Protein AF-A0A947URH0-F1 (afdb_monomer_lite)

Structure (mmCIF, N/CA/C/O backbone):
data_AF-A0A947URH0-F1
#
_entry.id   AF-A0A947URH0-F1
#
loop_
_atom_site.group_PDB
_atom_site.id
_atom_site.type_symbol
_atom_site.label_atom_id
_atom_site.label_alt_id
_atom_site.label_comp_id
_atom_site.label_asym_id
_atom_site.label_entity_id
_atom_site.label_seq_id
_atom_site.pdbx_PDB_ins_code
_atom_site.Cartn_x
_atom_site.Cartn_y
_atom_site.Cartn_z
_atom_site.occupancy
_atom_site.B_iso_or_equiv
_atom_site.auth_seq_id
_atom_site.auth_comp_id
_atom_site.auth_asym_id
_atom_site.auth_atom_id
_atom_site.pdbx_PDB_model_num
ATOM 1 N N . MET A 1 1 ? 21.362 -8.700 -25.837 1.00 48.41 1 MET A N 1
ATOM 2 C CA . MET A 1 1 ? 20.694 -8.379 -24.555 1.00 48.41 1 MET A CA 1
ATOM 3 C C . MET A 1 1 ? 19.307 -7.852 -24.876 1.00 48.41 1 MET A C 1
ATOM 5 O O . MET A 1 1 ? 19.214 -6.905 -25.640 1.00 48.41 1 MET A O 1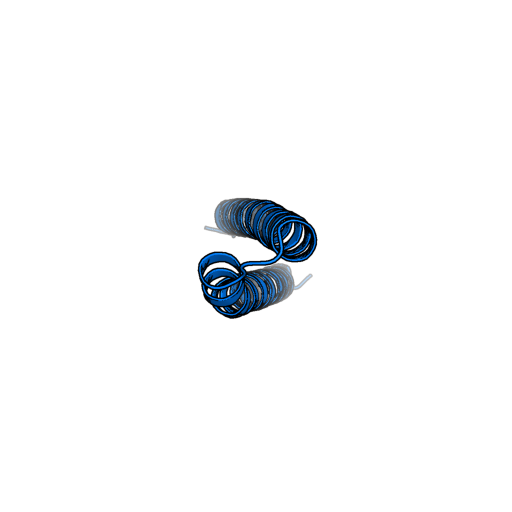
ATOM 9 N N . ASN A 1 2 ? 18.252 -8.498 -24.374 1.00 58.84 2 ASN A N 1
ATOM 10 C CA . ASN A 1 2 ? 16.857 -8.151 -24.674 1.00 58.84 2 ASN A CA 1
ATOM 11 C C . ASN A 1 2 ? 16.362 -7.105 -23.654 1.00 58.84 2 ASN A C 1
ATOM 13 O O . ASN A 1 2 ? 15.622 -7.423 -22.719 1.00 58.84 2 ASN A O 1
ATOM 17 N N . LEU A 1 3 ? 16.913 -5.889 -23.759 1.00 61.62 3 LEU A N 1
ATOM 18 C CA . LEU A 1 3 ? 16.677 -4.784 -22.819 1.00 61.62 3 LEU A CA 1
ATOM 19 C C . LEU A 1 3 ? 15.188 -4.415 -22.752 1.00 61.62 3 LEU A C 1
ATOM 21 O O . LEU A 1 3 ? 14.664 -4.208 -21.664 1.00 61.62 3 LEU A O 1
ATOM 25 N N . ASP A 1 4 ? 14.503 -4.481 -23.890 1.00 72.31 4 ASP A N 1
ATOM 26 C CA . ASP A 1 4 ? 13.076 -4.194 -24.045 1.00 72.31 4 ASP A CA 1
ATOM 27 C C . ASP A 1 4 ? 12.169 -5.174 -23.269 1.00 72.31 4 ASP A C 1
ATOM 29 O O . ASP A 1 4 ? 11.314 -4.783 -22.473 1.00 72.31 4 ASP A O 1
ATOM 33 N N . ALA A 1 5 ? 12.444 -6.480 -23.366 1.00 80.44 5 ALA A N 1
ATOM 34 C CA . ALA A 1 5 ? 11.695 -7.499 -22.625 1.00 80.44 5 ALA A CA 1
ATOM 35 C C . ALA A 1 5 ? 11.934 -7.435 -21.104 1.00 80.44 5 ALA A C 1
ATOM 37 O O . ALA A 1 5 ? 11.068 -7.813 -20.311 1.00 80.44 5 ALA A O 1
ATOM 38 N N . THR A 1 6 ? 13.121 -6.985 -20.685 1.00 84.44 6 THR A N 1
ATOM 39 C CA . THR A 1 6 ? 13.444 -6.796 -19.262 1.00 84.44 6 THR A CA 1
ATOM 40 C C . THR A 1 6 ? 12.750 -5.557 -18.706 1.00 84.44 6 THR A C 1
ATOM 42 O O . THR A 1 6 ? 12.155 -5.632 -17.634 1.00 84.44 6 THR A O 1
ATOM 45 N N . HIS A 1 7 ? 12.778 -4.455 -19.458 1.00 84.50 7 HIS A N 1
ATOM 46 C CA . HIS A 1 7 ? 12.125 -3.193 -19.115 1.00 84.50 7 HIS A CA 1
ATOM 47 C C . HIS A 1 7 ? 10.606 -3.357 -19.010 1.00 84.50 7 HIS A C 1
ATOM 49 O O . HIS A 1 7 ? 10.036 -3.064 -17.962 1.00 84.50 7 HIS A O 1
ATOM 55 N N . THR A 1 8 ? 9.980 -3.984 -20.012 1.00 87.00 8 THR A N 1
ATOM 56 C CA . THR A 1 8 ? 8.543 -4.306 -20.001 1.00 87.00 8 THR A CA 1
ATOM 57 C C . THR A 1 8 ? 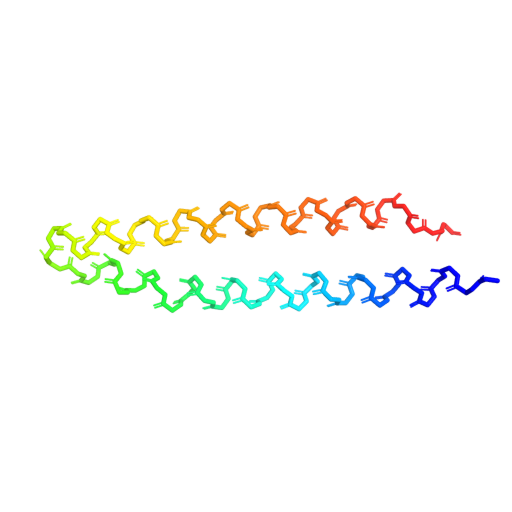8.154 -5.166 -18.795 1.00 87.00 8 THR A C 1
ATOM 59 O O . THR A 1 8 ? 7.154 -4.907 -18.128 1.00 87.00 8 THR A O 1
ATOM 62 N N . ARG A 1 9 ? 8.949 -6.196 -18.468 1.00 90.50 9 ARG A N 1
ATOM 63 C CA . ARG A 1 9 ? 8.663 -7.067 -17.316 1.00 90.50 9 ARG A CA 1
ATOM 64 C C . ARG A 1 9 ? 8.744 -6.312 -15.993 1.00 90.50 9 ARG A C 1
ATOM 66 O O . ARG A 1 9 ? 7.937 -6.570 -15.103 1.00 90.50 9 ARG A O 1
ATOM 73 N N . GLU A 1 10 ? 9.729 -5.434 -15.848 1.00 90.94 10 GLU A N 1
ATOM 74 C CA . GLU A 1 10 ? 9.880 -4.635 -14.636 1.00 90.94 10 GLU A CA 1
ATOM 75 C C . GLU A 1 10 ? 8.748 -3.617 -14.496 1.00 90.94 10 GLU A C 1
ATOM 77 O O . GLU A 1 10 ? 8.188 -3.469 -13.411 1.00 90.94 10 GLU A O 1
ATOM 82 N N . TRP A 1 11 ? 8.331 -3.008 -15.606 1.00 92.19 11 TRP A N 1
ATOM 83 C CA . TRP A 1 11 ? 7.187 -2.107 -15.636 1.00 92.19 11 TRP A CA 1
ATOM 84 C C . TRP A 1 11 ? 5.903 -2.806 -15.176 1.00 92.19 11 TRP A C 1
ATOM 86 O O . TRP A 1 11 ? 5.252 -2.335 -14.245 1.00 92.19 11 TRP A O 1
ATOM 96 N N . LEU A 1 12 ? 5.604 -3.990 -15.724 1.00 93.25 12 LEU A N 1
ATOM 97 C CA . LEU A 1 12 ? 4.440 -4.787 -15.317 1.00 93.25 12 LEU A CA 1
ATOM 98 C C . LEU A 1 12 ? 4.481 -5.178 -13.833 1.00 93.25 12 LEU A C 1
ATOM 100 O O . LEU A 1 12 ? 3.451 -5.181 -13.163 1.00 93.25 12 LEU A O 1
ATOM 104 N N . ARG A 1 13 ? 5.664 -5.499 -13.293 1.00 94.69 13 ARG A N 1
ATOM 105 C CA . ARG A 1 13 ? 5.816 -5.815 -11.863 1.00 94.69 13 ARG A CA 1
ATOM 106 C C . ARG A 1 13 ? 5.539 -4.614 -10.973 1.00 94.69 13 ARG A C 1
ATOM 108 O O . ARG A 1 13 ? 4.872 -4.766 -9.952 1.00 94.69 13 ARG A O 1
ATOM 115 N N . LEU A 1 14 ? 6.073 -3.448 -11.330 1.00 94.56 14 LEU A N 1
ATOM 116 C CA . LEU A 1 14 ? 5.842 -2.218 -10.580 1.00 94.56 14 LEU A CA 1
ATOM 117 C C . LEU A 1 14 ? 4.373 -1.799 -10.651 1.00 94.56 14 LEU A C 1
ATOM 119 O O . LEU A 1 14 ? 3.818 -1.407 -9.627 1.00 94.56 14 LEU A O 1
ATOM 123 N N . GLN A 1 15 ? 3.733 -1.950 -11.813 1.00 94.81 15 GLN A N 1
ATOM 124 C CA . GLN A 1 15 ? 2.308 -1.677 -11.973 1.00 94.81 15 GLN A CA 1
ATOM 125 C C . GLN A 1 15 ? 1.461 -2.607 -11.099 1.00 94.81 15 GLN A C 1
ATOM 127 O O . GLN A 1 15 ? 0.676 -2.119 -10.293 1.00 94.81 15 GLN A O 1
ATOM 132 N N . ALA A 1 16 ? 1.674 -3.923 -11.173 1.00 96.44 16 ALA A N 1
ATOM 133 C CA . ALA A 1 16 ? 0.932 -4.878 -10.348 1.00 96.44 16 ALA A CA 1
ATOM 134 C C . ALA A 1 16 ? 1.127 -4.618 -8.842 1.00 96.44 16 ALA A C 1
ATOM 136 O O . ALA A 1 16 ? 0.214 -4.795 -8.039 1.00 96.44 16 ALA A O 1
ATOM 137 N N . ARG A 1 17 ? 2.325 -4.175 -8.439 1.00 96.50 17 ARG A N 1
ATOM 138 C CA . ARG A 1 17 ? 2.603 -3.803 -7.048 1.00 96.50 17 ARG A CA 1
ATOM 139 C C . ARG A 1 17 ? 1.877 -2.524 -6.630 1.00 96.50 17 ARG A C 1
ATOM 141 O O . ARG A 1 17 ? 1.399 -2.460 -5.502 1.00 96.50 17 ARG A O 1
ATOM 148 N N . LEU A 1 18 ? 1.822 -1.521 -7.505 1.00 97.50 18 LEU A N 1
ATOM 149 C CA . LEU A 1 18 ? 1.065 -0.293 -7.272 1.00 97.50 18 LEU A CA 1
ATOM 150 C C . LEU A 1 18 ? -0.426 -0.604 -7.096 1.00 97.50 18 LEU A C 1
ATOM 152 O O . LEU A 1 18 ? -1.001 -0.194 -6.093 1.00 97.50 18 LEU A O 1
ATOM 156 N N . GLU A 1 19 ? -1.006 -1.385 -8.010 1.00 97.88 19 GLU A N 1
ATOM 157 C CA . GLU A 1 19 ? -2.408 -1.821 -7.945 1.00 97.88 19 GLU A CA 1
ATOM 158 C C . GLU A 1 19 ? -2.700 -2.543 -6.622 1.00 97.88 19 GLU A C 1
ATOM 160 O O . GLU A 1 19 ? -3.634 -2.177 -5.914 1.00 97.8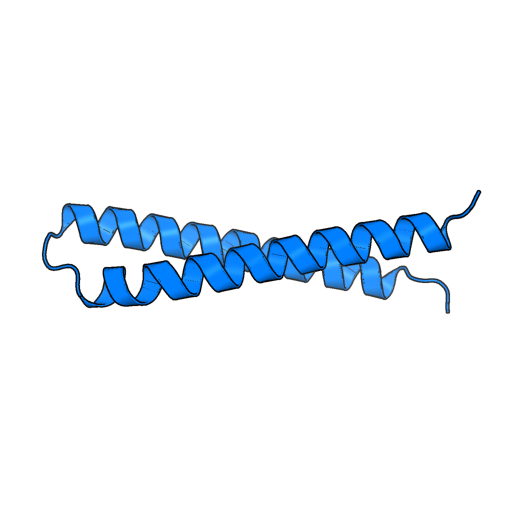8 19 GLU A O 1
ATOM 165 N N . ALA A 1 20 ? -1.837 -3.476 -6.206 1.00 97.75 20 ALA A N 1
ATOM 166 C CA . ALA A 1 20 ? -1.999 -4.180 -4.934 1.00 97.75 20 ALA A CA 1
ATOM 167 C C . ALA A 1 20 ? -1.977 -3.245 -3.708 1.00 97.75 20 ALA A C 1
ATOM 169 O O . ALA A 1 20 ? -2.712 -3.468 -2.745 1.00 97.75 20 ALA A O 1
ATOM 170 N N . PHE A 1 21 ? -1.144 -2.197 -3.710 1.00 98.19 21 PHE A N 1
ATOM 171 C CA . PHE A 1 21 ? -1.137 -1.215 -2.622 1.00 98.19 21 PHE A CA 1
ATOM 172 C C . PHE A 1 21 ? -2.381 -0.320 -2.633 1.00 98.19 21 PHE A C 1
ATOM 174 O O . PHE A 1 21 ? -2.907 -0.011 -1.563 1.00 98.19 21 PHE A O 1
ATOM 181 N N . GLU A 1 22 ? -2.861 0.082 -3.811 1.00 98.12 22 GLU A N 1
ATOM 182 C CA . GLU A 1 22 ? -4.092 0.864 -3.959 1.00 98.12 22 GLU A CA 1
ATOM 183 C C . GLU A 1 22 ? -5.321 0.063 -3.504 1.00 98.12 22 GLU A C 1
ATOM 185 O O . GLU A 1 22 ? -6.137 0.577 -2.736 1.00 98.12 22 GLU A O 1
ATOM 190 N N . GLU A 1 23 ? -5.410 -1.215 -3.882 1.00 98.19 23 GLU A N 1
ATOM 191 C CA . GLU A 1 23 ? -6.447 -2.138 -3.408 1.00 98.19 23 GLU A CA 1
ATOM 192 C C . GLU A 1 23 ? -6.397 -2.308 -1.887 1.00 98.19 23 GLU A C 1
ATOM 194 O O . GLU A 1 23 ? -7.420 -2.202 -1.208 1.00 98.19 23 GLU A O 1
ATOM 199 N N . LEU A 1 24 ? -5.203 -2.519 -1.327 1.00 97.31 24 LEU A N 1
ATOM 200 C CA . LEU A 1 24 ? -5.038 -2.676 0.115 1.00 97.31 24 LEU A CA 1
ATOM 201 C C . LEU A 1 24 ? -5.450 -1.408 0.873 1.00 97.31 24 LEU A C 1
ATOM 203 O O . LEU A 1 24 ? -6.115 -1.490 1.907 1.00 97.31 24 LEU A O 1
ATOM 207 N N . LYS A 1 25 ? -5.107 -0.229 0.346 1.00 97.62 25 LYS A N 1
ATOM 208 C CA . LYS A 1 25 ? -5.529 1.054 0.913 1.00 97.62 25 LYS A CA 1
ATOM 209 C C . LYS A 1 25 ? -7.053 1.198 0.892 1.00 97.62 25 LYS A C 1
ATOM 211 O O . LYS A 1 25 ? -7.630 1.573 1.912 1.00 97.62 25 LYS A O 1
ATOM 216 N N . ALA A 1 26 ? -7.701 0.835 -0.214 1.00 97.56 26 ALA A N 1
ATOM 217 C CA . ALA A 1 26 ? -9.158 0.877 -0.340 1.00 97.56 26 ALA A CA 1
ATOM 218 C C . ALA A 1 26 ? -9.883 -0.048 0.659 1.00 97.56 26 ALA A C 1
ATOM 220 O O . ALA A 1 26 ? -11.022 0.229 1.031 1.00 97.56 26 ALA A O 1
ATOM 221 N N . VAL A 1 27 ? -9.231 -1.119 1.130 1.00 96.81 27 VAL A N 1
ATOM 222 C CA . VAL A 1 27 ? -9.756 -1.986 2.201 1.00 96.81 27 VAL A CA 1
ATOM 223 C C . VAL A 1 27 ? -9.634 -1.331 3.580 1.00 96.81 27 VAL A C 1
ATOM 225 O O . VAL A 1 27 ? -10.558 -1.432 4.386 1.00 96.81 27 VAL A O 1
ATOM 228 N N . PHE A 1 28 ? -8.516 -0.659 3.870 1.00 94.94 28 PHE A N 1
ATOM 229 C CA . PHE A 1 28 ? -8.252 -0.095 5.199 1.00 94.94 28 PHE A CA 1
ATOM 230 C C . PHE A 1 28 ? -8.896 1.272 5.450 1.00 94.94 28 PHE A C 1
ATOM 232 O O . PHE A 1 28 ? -9.238 1.569 6.595 1.00 94.94 28 PHE A O 1
ATOM 239 N N . GLU A 1 29 ? -9.075 2.108 4.425 1.00 95.25 29 GLU A N 1
ATOM 240 C CA . GLU A 1 29 ? -9.683 3.437 4.590 1.00 95.25 29 GLU A CA 1
ATOM 241 C C . GLU A 1 29 ? -11.086 3.394 5.229 1.00 95.25 29 GLU A C 1
ATOM 243 O O . GLU A 1 29 ? -11.309 4.149 6.179 1.00 95.25 29 GLU A O 1
ATOM 248 N N . PRO A 1 30 ? -12.014 2.505 4.816 1.00 97.25 30 PRO A N 1
ATOM 249 C CA . PRO A 1 30 ? -13.312 2.375 5.478 1.00 97.25 30 PRO A CA 1
ATOM 250 C C . PRO A 1 30 ? -13.187 1.989 6.955 1.00 97.25 30 PRO A C 1
ATOM 252 O O . PRO A 1 30 ? -13.847 2.581 7.806 1.00 97.25 30 PRO A O 1
ATOM 255 N N . TRP A 1 31 ? -12.290 1.052 7.282 1.00 96.00 31 TRP A N 1
ATOM 256 C CA . TRP A 1 31 ? -12.083 0.609 8.664 1.00 96.00 31 TRP A CA 1
ATOM 257 C C . TRP A 1 31 ? -11.570 1.758 9.534 1.00 96.00 31 TRP A C 1
ATOM 259 O O . TRP A 1 31 ? -12.029 1.934 10.657 1.00 96.00 31 TRP A O 1
ATOM 269 N N . LEU A 1 32 ? -10.673 2.593 9.000 1.00 95.19 32 LEU A N 1
ATOM 270 C CA . LEU A 1 32 ? -10.183 3.785 9.690 1.00 95.19 32 LEU A CA 1
ATOM 271 C C . LEU A 1 32 ?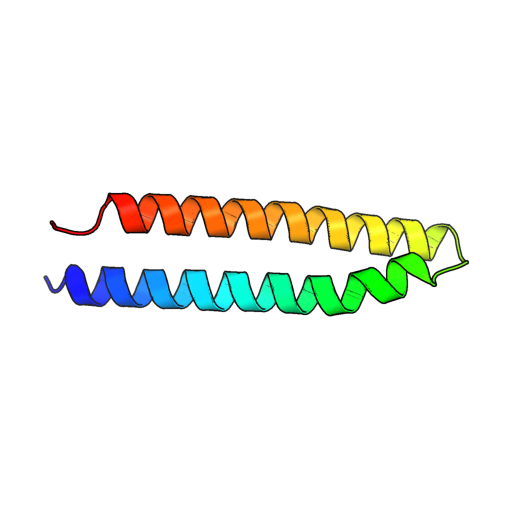 -11.294 4.816 9.955 1.00 95.19 32 LEU A C 1
ATOM 273 O O . LEU A 1 32 ? -11.266 5.492 10.986 1.00 95.19 32 LEU A O 1
ATOM 277 N N . MET A 1 33 ? -12.249 4.965 9.032 1.00 94.75 33 MET A N 1
ATOM 278 C CA . MET A 1 33 ? -13.377 5.893 9.190 1.00 94.75 33 MET A CA 1
ATOM 279 C C . MET A 1 33 ? -14.399 5.413 10.227 1.00 94.75 33 MET A C 1
ATOM 281 O O . MET A 1 33 ? -15.028 6.241 10.887 1.00 94.75 33 MET A O 1
ATOM 285 N N . GLU A 1 34 ? -14.560 4.098 10.368 1.00 96.69 34 GLU A N 1
ATOM 286 C CA . GLU A 1 34 ? -15.542 3.477 11.261 1.00 96.69 34 GLU A CA 1
ATOM 287 C C . GLU A 1 34 ? -14.986 3.153 12.660 1.00 96.69 34 GLU A C 1
ATOM 289 O O . GLU A 1 34 ? -15.765 3.005 13.606 1.00 96.69 34 GLU A O 1
ATOM 294 N N . GLU A 1 35 ? -13.661 3.071 12.819 1.00 96.50 35 GLU A N 1
ATOM 295 C CA . GLU A 1 35 ? -13.024 2.695 14.083 1.00 96.50 35 GLU A CA 1
ATOM 296 C C . GLU A 1 35 ? -13.239 3.743 15.188 1.00 96.50 35 GLU A C 1
ATOM 298 O O . GLU A 1 35 ? -12.988 4.945 15.036 1.00 96.50 35 GLU A O 1
ATOM 303 N N . ARG A 1 36 ? -13.695 3.261 16.345 1.00 95.25 36 ARG A N 1
ATOM 304 C CA . ARG A 1 36 ? -14.044 4.070 17.518 1.00 95.25 36 ARG A CA 1
ATOM 305 C C . ARG A 1 36 ? -12.995 3.982 18.615 1.00 95.25 36 ARG A C 1
ATOM 307 O O . ARG A 1 36 ? -12.910 4.902 19.429 1.00 95.25 36 ARG A O 1
ATOM 314 N N . ASP A 1 37 ? -12.232 2.895 18.658 1.00 98.00 37 ASP A N 1
ATOM 315 C CA . ASP A 1 37 ? -11.109 2.754 19.567 1.00 98.00 37 ASP A CA 1
ATOM 316 C C . ASP A 1 37 ? -9.934 3.622 19.102 1.00 98.00 37 ASP A C 1
ATOM 318 O O . ASP A 1 37 ? -9.481 3.548 17.960 1.00 98.00 37 ASP A O 1
ATOM 322 N N . ALA A 1 38 ? -9.428 4.469 20.000 1.00 96.12 38 ALA A N 1
ATOM 323 C CA . ALA A 1 38 ? -8.382 5.428 19.660 1.00 96.12 38 ALA A CA 1
ATOM 324 C C . ALA A 1 38 ? -7.066 4.745 19.253 1.00 96.12 38 ALA A C 1
ATOM 326 O O . ALA A 1 38 ? -6.391 5.226 18.345 1.00 96.12 38 ALA A O 1
ATOM 327 N N . SER A 1 39 ? -6.721 3.623 19.892 1.00 96.94 39 SER A N 1
ATOM 328 C CA . SER A 1 39 ? -5.470 2.910 19.622 1.00 96.94 39 SER A CA 1
ATOM 329 C C . SER A 1 39 ? -5.529 2.129 18.309 1.00 96.94 39 SER A C 1
ATOM 331 O O . SER A 1 39 ? -4.588 2.173 17.517 1.00 96.94 39 SER A O 1
ATOM 333 N N . ALA A 1 40 ? -6.665 1.490 18.022 1.00 96.69 40 ALA A N 1
ATOM 334 C CA . ALA A 1 40 ? -6.910 0.837 16.743 1.00 96.69 40 ALA A CA 1
ATOM 335 C C . ALA A 1 40 ? -6.951 1.859 15.599 1.00 96.69 40 ALA A C 1
ATOM 337 O O . ALA A 1 40 ? -6.359 1.633 14.543 1.00 96.69 40 ALA A O 1
ATOM 338 N N . ARG A 1 41 ? -7.562 3.028 15.827 1.00 97.25 41 ARG A N 1
ATOM 339 C CA . ARG A 1 41 ? -7.584 4.123 14.854 1.00 97.25 41 ARG A CA 1
ATOM 340 C C . ARG A 1 41 ? -6.184 4.655 14.553 1.00 97.25 41 ARG A C 1
ATOM 342 O O . ARG A 1 41 ? -5.869 4.895 13.392 1.00 97.25 41 ARG A O 1
ATOM 349 N N . GLU A 1 42 ? -5.339 4.826 15.568 1.00 97.56 42 GLU A N 1
ATOM 350 C CA . GLU A 1 42 ? -3.941 5.229 15.379 1.00 97.56 42 GLU A CA 1
ATOM 351 C C . GLU A 1 42 ? -3.161 4.179 14.574 1.00 97.56 42 GLU A C 1
ATOM 353 O O . GLU A 1 42 ? -2.466 4.520 13.615 1.00 97.56 42 GLU A O 1
ATOM 358 N N . ALA A 1 43 ? -3.336 2.893 14.892 1.00 97.25 43 ALA A N 1
ATOM 359 C CA . ALA A 1 43 ? -2.712 1.806 14.145 1.00 97.25 43 ALA A CA 1
ATOM 360 C C . ALA A 1 43 ? -3.146 1.795 12.668 1.00 97.25 43 ALA A C 1
ATOM 362 O O . ALA A 1 43 ? -2.297 1.737 11.778 1.00 97.25 43 ALA A O 1
ATOM 363 N N . LEU A 1 44 ? -4.449 1.917 12.395 1.00 97.06 44 LEU A N 1
ATOM 364 C CA . LEU A 1 44 ? -4.990 2.002 11.035 1.00 97.06 44 LEU A CA 1
ATOM 365 C C . LEU A 1 44 ? -4.499 3.256 10.302 1.00 97.06 44 LEU A C 1
ATOM 367 O O . LEU A 1 44 ? -4.148 3.182 9.126 1.00 97.06 44 LEU A O 1
ATOM 371 N N . SER A 1 45 ? -4.405 4.393 10.995 1.00 97.56 45 SER A N 1
ATOM 372 C CA . SER A 1 45 ? -3.867 5.632 10.428 1.00 97.56 45 SER A CA 1
ATOM 373 C C . SER A 1 45 ? -2.411 5.463 9.998 1.00 97.56 45 SER A C 1
ATOM 375 O O . SER A 1 45 ? -2.034 5.926 8.923 1.00 97.56 45 SER A O 1
ATOM 377 N N . ASN A 1 46 ? -1.596 4.777 10.803 1.00 98.00 46 ASN A N 1
ATOM 378 C CA . ASN A 1 46 ? -0.207 4.481 10.454 1.00 98.00 46 ASN A CA 1
ATOM 379 C C . ASN A 1 46 ? -0.120 3.551 9.239 1.00 98.00 46 ASN A C 1
ATOM 381 O O . ASN A 1 46 ? 0.689 3.787 8.345 1.00 98.00 46 ASN A O 1
ATOM 385 N N . VAL A 1 47 ? -0.979 2.528 9.165 1.00 97.56 47 VAL A N 1
ATOM 386 C CA . VAL A 1 47 ? -1.056 1.641 7.994 1.00 97.56 47 VAL A CA 1
ATOM 387 C C . VAL A 1 47 ? -1.381 2.438 6.729 1.00 97.5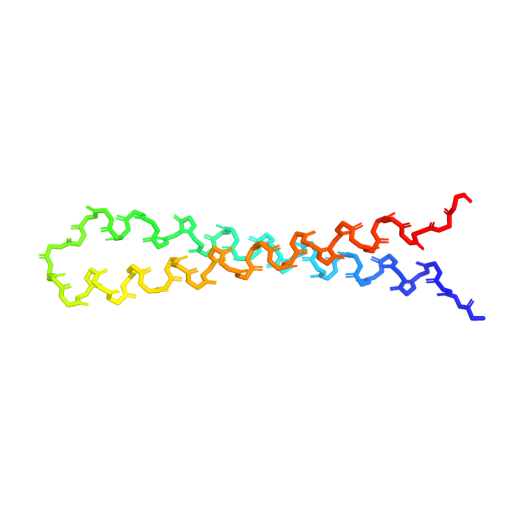6 47 VAL A C 1
ATOM 389 O O . VAL A 1 47 ? -0.639 2.340 5.754 1.00 97.56 47 VAL A O 1
ATOM 392 N N . VAL A 1 48 ? -2.429 3.269 6.746 1.00 97.62 48 VAL A N 1
ATOM 393 C CA . VAL A 1 48 ? -2.814 4.095 5.587 1.00 97.62 48 VAL A CA 1
ATOM 394 C C . VAL A 1 48 ? -1.692 5.062 5.196 1.00 97.62 48 VAL A C 1
ATOM 396 O O . VAL A 1 48 ? -1.356 5.153 4.017 1.00 97.62 48 VAL A O 1
ATOM 399 N N . PHE A 1 49 ? -1.040 5.706 6.169 1.00 98.06 49 PHE A N 1
ATOM 400 C CA . PHE A 1 49 ? 0.105 6.585 5.917 1.00 98.06 49 PHE A CA 1
ATOM 401 C C . PHE A 1 49 ? 1.266 5.861 5.215 1.00 98.06 49 PHE A C 1
ATOM 403 O O . PHE A 1 49 ? 1.855 6.385 4.266 1.00 98.06 49 PHE A O 1
ATOM 410 N N . HIS A 1 50 ? 1.595 4.641 5.647 1.00 98.12 50 HIS A N 1
ATOM 411 C CA . HIS A 1 50 ? 2.635 3.842 5.000 1.00 98.12 50 HIS A CA 1
ATOM 412 C C . HIS A 1 50 ? 2.236 3.396 3.589 1.00 98.12 50 HIS A C 1
ATOM 414 O O . HIS A 1 50 ? 3.077 3.423 2.690 1.00 98.12 50 HIS A O 1
ATOM 420 N N . LEU A 1 51 ? 0.968 3.037 3.372 1.00 98.00 51 LEU A N 1
ATOM 421 C CA . LEU A 1 51 ? 0.462 2.704 2.040 1.00 98.00 51 LEU A CA 1
ATOM 422 C C . LEU A 1 51 ? 0.564 3.901 1.090 1.00 98.00 51 LEU A C 1
ATOM 424 O O . LEU A 1 51 ? 1.024 3.733 -0.036 1.00 98.00 51 LEU A O 1
ATOM 428 N N . ASP A 1 52 ? 0.234 5.110 1.548 1.00 98.31 52 ASP A N 1
ATOM 429 C CA . ASP A 1 52 ? 0.391 6.334 0.754 1.00 98.31 52 ASP A CA 1
ATOM 430 C C . ASP A 1 52 ? 1.843 6.584 0.336 1.00 98.31 52 ASP A C 1
ATOM 432 O O . ASP A 1 52 ? 2.117 6.919 -0.822 1.00 98.31 52 ASP A O 1
ATOM 436 N N . ALA A 1 53 ? 2.786 6.385 1.258 1.00 98.25 53 ALA A N 1
ATOM 437 C CA . ALA A 1 53 ? 4.208 6.527 0.967 1.00 98.25 53 ALA A CA 1
ATOM 438 C C . ALA A 1 53 ? 4.688 5.499 -0.074 1.00 98.25 53 ALA A C 1
ATOM 440 O O . ALA A 1 53 ? 5.404 5.860 -1.013 1.00 98.25 53 ALA A O 1
ATOM 441 N N . GLU A 1 54 ? 4.267 4.238 0.055 1.00 98.06 54 GLU A N 1
ATOM 442 C CA . GLU A 1 54 ? 4.614 3.176 -0.893 1.00 98.06 54 GLU A CA 1
ATOM 443 C C . GLU A 1 54 ? 3.987 3.404 -2.272 1.00 98.06 54 GLU A C 1
ATOM 445 O O . GLU A 1 54 ? 4.685 3.291 -3.280 1.00 98.06 54 GLU A O 1
ATOM 450 N N . ILE A 1 55 ? 2.713 3.804 -2.343 1.00 98.19 55 ILE A N 1
ATOM 451 C CA . ILE A 1 55 ? 2.029 4.177 -3.593 1.00 98.19 55 ILE A CA 1
ATOM 452 C C . ILE A 1 55 ? 2.793 5.302 -4.299 1.00 98.19 55 ILE A C 1
ATOM 454 O O . ILE A 1 55 ? 3.094 5.206 -5.492 1.00 98.19 55 ILE A O 1
ATOM 458 N N . ALA A 1 56 ? 3.163 6.356 -3.566 1.00 97.88 56 ALA A N 1
ATOM 459 C CA . ALA A 1 56 ? 3.925 7.472 -4.117 1.00 97.88 56 ALA A CA 1
ATOM 460 C C . ALA A 1 56 ? 5.316 7.042 -4.616 1.00 97.88 56 ALA A C 1
ATOM 462 O O . ALA A 1 56 ? 5.794 7.533 -5.642 1.00 97.88 56 ALA A O 1
ATOM 463 N N . GLU A 1 57 ? 5.983 6.124 -3.917 1.00 97.25 57 GLU A N 1
ATOM 464 C CA . GLU A 1 57 ? 7.262 5.559 -4.349 1.00 97.25 57 GLU A CA 1
ATOM 465 C C . GLU A 1 57 ? 7.120 4.695 -5.610 1.00 97.25 57 GLU A C 1
ATOM 467 O O . GLU A 1 57 ? 7.890 4.880 -6.554 1.00 97.25 57 GLU A O 1
ATOM 472 N N . GLN A 1 58 ? 6.126 3.802 -5.685 1.00 95.50 58 GLN A N 1
ATOM 473 C CA . GLN A 1 58 ? 5.917 2.976 -6.880 1.00 95.50 58 GLN A CA 1
ATOM 474 C C . GLN A 1 58 ? 5.564 3.831 -8.103 1.00 95.50 58 GLN A C 1
ATOM 476 O O . GLN A 1 58 ? 6.110 3.600 -9.182 1.00 95.50 58 GLN A O 1
ATOM 481 N N . ARG A 1 59 ? 4.738 4.875 -7.936 1.00 96.00 59 ARG A N 1
ATOM 482 C CA . ARG A 1 59 ? 4.443 5.846 -9.005 1.00 96.00 59 ARG A CA 1
ATOM 483 C C . ARG A 1 59 ? 5.709 6.544 -9.503 1.00 96.00 59 ARG A C 1
ATOM 485 O O . ARG A 1 59 ? 5.952 6.570 -10.704 1.00 96.00 59 ARG A O 1
ATOM 492 N N . ARG A 1 60 ? 6.580 7.012 -8.597 1.00 95.81 60 ARG A N 1
ATOM 493 C CA . ARG A 1 60 ? 7.873 7.614 -8.980 1.00 95.81 60 ARG A CA 1
ATOM 494 C C . ARG A 1 60 ? 8.771 6.645 -9.752 1.00 95.81 60 ARG A C 1
ATOM 496 O O . ARG A 1 60 ? 9.444 7.064 -10.692 1.00 95.81 60 ARG A O 1
ATOM 503 N N . ARG A 1 61 ? 8.786 5.362 -9.381 1.00 94.19 61 ARG A N 1
ATOM 504 C CA . ARG A 1 61 ? 9.555 4.326 -10.095 1.00 94.19 61 ARG A CA 1
ATOM 505 C C . ARG A 1 61 ? 8.990 4.041 -11.481 1.00 94.19 61 ARG A C 1
ATOM 507 O O . ARG A 1 61 ? 9.768 3.943 -12.425 1.00 94.19 61 ARG A O 1
ATOM 514 N N . LEU A 1 62 ? 7.667 3.948 -11.609 1.00 92.06 62 LEU A N 1
ATOM 515 C CA . LEU A 1 62 ? 6.993 3.790 -12.899 1.00 92.06 62 LEU A CA 1
ATOM 516 C C . LEU A 1 62 ? 7.268 4.978 -13.821 1.00 92.06 62 LEU A C 1
ATOM 518 O O . LEU A 1 62 ? 7.637 4.768 -14.973 1.00 92.06 62 LEU A O 1
ATOM 522 N N . ASP A 1 63 ? 7.183 6.206 -13.306 1.00 90.94 63 ASP A N 1
ATOM 523 C CA . ASP A 1 63 ? 7.495 7.418 -14.069 1.00 90.94 63 ASP A CA 1
ATOM 524 C C . ASP A 1 63 ? 8.956 7.430 -14.539 1.00 90.94 63 ASP A C 1
ATOM 526 O O . ASP A 1 63 ? 9.245 7.757 -15.692 1.00 90.94 63 ASP A O 1
ATOM 530 N N . ALA A 1 64 ? 9.897 7.057 -13.666 1.00 89.94 64 ALA A N 1
ATOM 531 C CA . ALA A 1 64 ? 11.314 6.966 -14.017 1.00 89.94 64 ALA A CA 1
ATOM 532 C C . ALA A 1 64 ? 11.574 5.891 -15.085 1.00 89.94 64 ALA A C 1
ATOM 534 O O . ALA A 1 64 ? 12.356 6.112 -16.012 1.00 89.94 64 ALA A O 1
ATOM 535 N N . LEU A 1 65 ? 10.895 4.747 -14.984 1.00 87.62 65 LEU A N 1
ATOM 536 C CA . LEU A 1 65 ? 11.000 3.666 -15.957 1.00 87.62 65 LEU A CA 1
ATOM 537 C C . LEU A 1 65 ? 10.376 4.065 -17.306 1.00 87.62 65 LEU A C 1
ATOM 539 O O . LEU A 1 65 ? 10.972 3.818 -18.350 1.00 87.62 65 LEU A O 1
ATOM 543 N N . GLY A 1 66 ? 9.237 4.762 -17.294 1.00 81.56 66 GLY A N 1
ATOM 544 C CA . GLY A 1 66 ? 8.578 5.281 -18.496 1.00 81.56 66 GLY A CA 1
ATOM 545 C C . GLY A 1 66 ? 9.399 6.349 -19.225 1.00 81.56 66 GLY A C 1
ATOM 546 O O . GLY A 1 66 ? 9.437 6.358 -20.449 1.00 81.56 66 GLY A O 1
ATOM 547 N N . ARG A 1 67 ? 10.132 7.201 -18.493 1.00 74.88 67 ARG A N 1
ATOM 548 C CA . ARG A 1 67 ? 11.053 8.205 -19.070 1.00 74.88 67 ARG A CA 1
ATOM 549 C C . ARG A 1 67 ? 12.349 7.621 -19.641 1.00 74.88 67 ARG A C 1
ATOM 551 O O . ARG A 1 67 ? 13.087 8.343 -20.300 1.00 74.88 67 ARG A O 1
ATOM 558 N N . THR A 1 68 ? 12.662 6.362 -19.340 1.00 65.75 68 THR A N 1
ATOM 559 C CA . THR A 1 68 ? 13.901 5.683 -19.763 1.00 65.75 68 THR A CA 1
ATOM 560 C C . THR A 1 68 ? 13.666 4.592 -20.814 1.00 65.75 68 THR A C 1
ATOM 562 O O . THR A 1 68 ? 14.615 3.90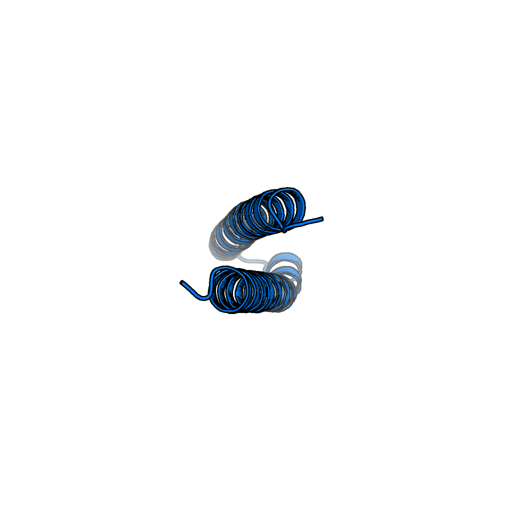2 -21.186 1.00 65.75 68 THR A O 1
ATOM 565 N N . GLY A 1 69 ? 12.429 4.429 -21.303 1.00 53.94 69 GLY A N 1
ATOM 566 C CA . GLY A 1 69 ? 12.124 3.548 -22.434 1.00 53.94 69 GLY A CA 1
ATOM 567 C C . GLY A 1 69 ? 12.725 4.076 -23.748 1.00 53.94 69 GLY A C 1
ATOM 568 O O . GLY A 1 69 ? 12.869 5.291 -23.889 1.00 53.94 69 GLY A O 1
ATOM 569 N N . PRO A 1 70 ? 13.117 3.195 -24.688 1.00 49.38 70 PRO A N 1
ATOM 570 C CA . PRO A 1 70 ? 13.638 3.619 -25.984 1.00 49.38 70 PRO A CA 1
ATOM 571 C C . PRO A 1 70 ? 12.528 4.332 -26.771 1.00 49.38 70 PRO A C 1
ATOM 573 O O . PRO A 1 70 ? 11.429 3.792 -26.891 1.00 49.38 70 PRO A O 1
ATOM 576 N N . GLU A 1 71 ? 12.816 5.541 -27.258 1.00 48.78 71 GLU A N 1
ATOM 577 C CA . GLU A 1 71 ? 11.988 6.237 -28.258 1.00 48.78 71 GLU A CA 1
ATOM 578 C C . GLU A 1 71 ? 11.836 5.417 -29.548 1.00 48.78 71 GLU A C 1
ATOM 580 O O . GLU A 1 71 ? 12.819 4.742 -29.948 1.00 48.78 71 GLU A O 1
#

Secondary structure (DSSP, 8-state):
--HHHHHHHHHHHHHHHHHHHHHHHHHHHHHHHH--SHHHHHHHHHHHHHHHHHHHHHHHHHHHHHTTS--

Radius of gyration: 16.43 Å; chains: 1; bounding box: 36×17×48 Å

pLDDT: mean 90.51, std 12.95, range [48.41, 98.31]

Sequence (71 aa):
MNLDATHTREWLRLQARLEAFEELKAVFEPWLMEERDASAREALSNVVFHLDAEIAEQRRRLDALGRTGPE

Foldseek 3Di:
DPVVVVLVVVLVVLVVVLVVLVVVLVVLVVVLVPDDDPVVNVVSVVSNVVSVVSNVVSVVVNVVSVVPDDD